Protein AF-A0A2V6LWB7-F1 (afdb_monomer)

pLDDT: mean 91.09, std 9.38, range [50.56, 98.06]

Secondary structure (DSSP, 8-state):
-EEEEE-S-TTTS-HHHHHHHHHHHHTT--SSEEEEE--SSHHHHHHHHHHTT--EEE-S-TT-TT-SEEE---EEEE-TTS-EEEEE-TTT--HHHHHHHHHHHHHHHHHHTT-

Foldseek 3Di:
DEAEAEDQCCPPCPPVNQVVVCVVVVVVPPVHHYYYDYDNDNVRVVVVCVVVVWDKDADPDCPPPVHGIDTWDWDFDADPVRDTPDIDGPVRPDPVVVVVSVVVRVVVVVVVVVD

Nearest PDB structures (foldseek):
  1wp0-assembly1_A  TM=7.973E-01  e=4.750E-03  Homo sapiens
 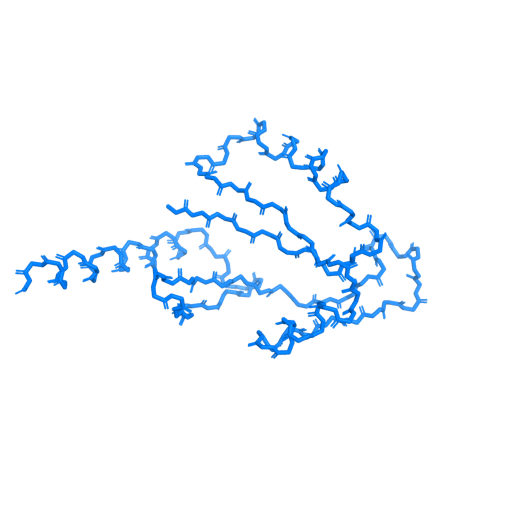 6xr0-assembly1_M  TM=5.361E-01  e=1.395E-01  Homo sapiens
  3u1h-assembly1_B  TM=5.200E-01  e=3.356E+00  Bacillus sp. (in: firmicutes)
  4ycs-assembly5_E  TM=4.684E-01  e=4.095E+00  Clostridioides difficile 630

Structure (mmCIF, N/CA/C/O backbone):
data_AF-A0A2V6LWB7-F1
#
_entry.id   AF-A0A2V6LWB7-F1
#
loop_
_atom_site.group_PDB
_atom_site.id
_atom_site.type_symbol
_atom_site.label_atom_id
_atom_site.label_alt_id
_atom_site.label_comp_id
_atom_site.label_asym_id
_atom_site.label_entity_id
_atom_site.label_seq_id
_atom_site.pdbx_PDB_ins_code
_atom_site.Cartn_x
_atom_site.Cartn_y
_atom_site.Cartn_z
_atom_site.occupancy
_atom_site.B_iso_or_equiv
_atom_site.auth_seq_id
_atom_site.auth_comp_id
_atom_site.auth_asym_id
_atom_site.auth_atom_id
_atom_site.pdbx_PDB_model_num
ATOM 1 N N . MET A 1 1 ? -1.059 7.479 15.025 1.00 86.19 1 MET A N 1
ATOM 2 C CA . MET A 1 1 ? -1.349 6.924 13.684 1.00 86.19 1 MET A CA 1
ATOM 3 C C . MET A 1 1 ? -0.095 7.043 12.835 1.00 86.19 1 MET A C 1
ATOM 5 O O . MET A 1 1 ? 0.643 8.001 13.034 1.00 86.19 1 MET A O 1
ATOM 9 N N . ARG A 1 2 ? 0.158 6.084 11.942 1.00 91.75 2 ARG A N 1
ATOM 10 C CA . ARG A 1 2 ? 1.268 6.129 10.980 1.00 91.75 2 ARG A CA 1
ATOM 11 C C . ARG A 1 2 ? 0.733 5.782 9.598 1.00 91.75 2 ARG A C 1
ATOM 13 O O . ARG A 1 2 ? -0.135 4.918 9.502 1.00 91.75 2 ARG A O 1
ATOM 20 N N . LEU A 1 3 ? 1.259 6.432 8.570 1.00 93.81 3 LEU A N 1
ATOM 21 C CA . LEU A 1 3 ? 1.003 6.096 7.174 1.00 93.81 3 LEU A CA 1
ATOM 22 C C . LEU A 1 3 ? 2.195 5.322 6.617 1.00 93.81 3 LEU A C 1
ATOM 24 O O . LEU A 1 3 ? 3.349 5.653 6.900 1.00 93.81 3 LEU A O 1
ATOM 28 N N . VAL A 1 4 ? 1.915 4.291 5.826 1.00 95.50 4 VAL A N 1
ATOM 29 C CA . VAL A 1 4 ? 2.939 3.497 5.149 1.00 95.50 4 VAL A CA 1
ATOM 30 C C . VAL A 1 4 ? 2.536 3.326 3.692 1.00 95.50 4 VAL A C 1
ATOM 32 O O . VAL A 1 4 ? 1.458 2.814 3.405 1.00 95.50 4 VAL A O 1
ATOM 35 N N . SER A 1 5 ? 3.409 3.750 2.784 1.00 95.44 5 SER A N 1
ATOM 36 C CA . SER A 1 5 ? 3.285 3.501 1.348 1.00 95.44 5 SER A CA 1
ATOM 37 C C . SER A 1 5 ? 4.352 2.497 0.932 1.00 95.44 5 SER A C 1
ATOM 39 O O . SER A 1 5 ? 5.540 2.759 1.110 1.00 95.44 5 SER A O 1
ATOM 41 N N . LEU A 1 6 ? 3.925 1.349 0.407 1.00 97.31 6 LEU A N 1
ATOM 42 C CA . LEU A 1 6 ? 4.801 0.300 -0.109 1.00 97.31 6 LEU A CA 1
ATOM 43 C C . LEU A 1 6 ? 4.896 0.422 -1.632 1.00 97.31 6 LEU A C 1
ATOM 45 O O . LEU A 1 6 ? 3.868 0.409 -2.305 1.00 97.31 6 LEU A O 1
ATOM 49 N N . SER A 1 7 ? 6.112 0.528 -2.165 1.00 96.88 7 SER A N 1
ATOM 50 C CA . SER A 1 7 ? 6.345 0.458 -3.608 1.00 96.88 7 SER A CA 1
ATOM 51 C C . SER A 1 7 ? 6.133 -0.962 -4.146 1.00 96.88 7 SER A C 1
ATOM 53 O O . SER A 1 7 ? 6.462 -1.952 -3.488 1.00 96.88 7 SER A O 1
ATOM 55 N N . PHE A 1 8 ? 5.632 -1.043 -5.381 1.00 97.12 8 PHE A N 1
ATOM 56 C CA . PHE A 1 8 ? 5.509 -2.281 -6.148 1.00 97.12 8 PHE A CA 1
ATOM 57 C C . PHE A 1 8 ? 6.613 -2.478 -7.202 1.00 97.12 8 PHE A C 1
ATOM 59 O O . PHE A 1 8 ? 6.566 -3.446 -7.970 1.00 97.12 8 PHE A O 1
ATOM 66 N N . ASP A 1 9 ? 7.605 -1.587 -7.244 1.00 95.94 9 ASP A N 1
ATOM 67 C CA . ASP A 1 9 ? 8.735 -1.638 -8.171 1.00 95.94 9 ASP A CA 1
ATOM 68 C C . ASP A 1 9 ? 10.078 -1.496 -7.431 1.00 95.94 9 ASP A C 1
ATOM 70 O O . ASP A 1 9 ? 10.699 -0.437 -7.458 1.00 95.94 9 ASP A O 1
ATOM 74 N N . PRO A 1 10 ? 10.564 -2.551 -6.753 1.00 96.25 10 PRO A N 1
ATOM 75 C CA . PRO A 1 10 ? 11.798 -2.473 -5.970 1.00 96.25 10 PRO A CA 1
ATOM 76 C C . PRO A 1 10 ? 13.064 -2.247 -6.810 1.00 96.25 10 PRO A C 1
ATOM 78 O O . PRO A 1 10 ? 14.096 -1.861 -6.263 1.00 96.25 10 PRO A O 1
ATOM 81 N N . GLU A 1 11 ? 13.004 -2.478 -8.125 1.00 94.12 11 GLU A N 1
ATOM 82 C CA . GLU A 1 11 ? 14.116 -2.225 -9.048 1.00 94.12 11 GLU A CA 1
ATOM 83 C C . GLU A 1 11 ? 14.257 -0.723 -9.337 1.00 94.12 11 GLU A C 1
ATOM 85 O O . GLU A 1 11 ? 15.375 -0.208 -9.422 1.00 94.12 11 GLU A O 1
ATOM 90 N N . TYR A 1 12 ? 13.132 -0.009 -9.449 1.00 93.62 12 TYR A N 1
ATOM 91 C CA . TYR A 1 12 ? 13.107 1.429 -9.710 1.00 93.62 12 TYR A CA 1
ATOM 92 C C . TYR A 1 12 ? 13.040 2.275 -8.430 1.00 93.62 12 TYR A C 1
ATOM 94 O O . TYR A 1 12 ? 13.745 3.281 -8.327 1.00 93.62 12 TYR A O 1
ATOM 102 N N . ASP A 1 13 ? 12.227 1.883 -7.451 1.00 96.12 13 ASP A N 1
ATOM 103 C CA . ASP A 1 13 ? 11.962 2.614 -6.209 1.00 96.12 13 ASP A CA 1
ATOM 104 C C . ASP A 1 13 ? 12.892 2.156 -5.085 1.00 96.12 13 ASP A C 1
ATOM 106 O O . ASP A 1 13 ? 12.492 1.508 -4.112 1.00 96.12 13 ASP A O 1
ATOM 110 N N . THR A 1 14 ? 14.168 2.506 -5.219 1.00 96.62 14 THR A N 1
ATOM 111 C CA . THR A 1 14 ? 15.178 2.241 -4.188 1.00 96.62 14 THR A CA 1
ATOM 112 C C . THR A 1 14 ? 14.935 3.081 -2.926 1.00 96.62 14 THR A C 1
ATOM 114 O O . THR A 1 14 ? 14.303 4.143 -2.999 1.00 96.62 14 THR A O 1
ATOM 117 N N . PRO A 1 15 ? 15.488 2.693 -1.757 1.00 96.56 15 PRO A N 1
ATOM 118 C CA . PRO A 1 15 ? 15.366 3.489 -0.535 1.00 96.56 15 PRO A CA 1
ATOM 119 C C . PRO A 1 15 ? 15.804 4.951 -0.704 1.00 96.56 15 PRO A C 1
ATOM 121 O O . PRO A 1 15 ? 15.161 5.848 -0.169 1.00 96.56 15 PRO A O 1
ATOM 124 N N . GLN A 1 16 ? 16.861 5.209 -1.480 1.00 95.88 16 GLN A N 1
ATOM 125 C CA . GLN A 1 16 ? 17.363 6.558 -1.754 1.00 95.88 16 GLN A CA 1
ATOM 126 C C . GLN A 1 16 ? 16.375 7.377 -2.592 1.00 95.88 16 GLN A C 1
ATOM 128 O O . GLN A 1 16 ? 16.147 8.550 -2.303 1.00 95.88 16 GLN A O 1
ATOM 133 N N . ARG A 1 17 ? 15.756 6.761 -3.606 1.00 95.62 17 ARG A N 1
ATOM 134 C CA . ARG A 1 17 ? 14.742 7.423 -4.438 1.00 95.62 17 ARG A CA 1
ATOM 135 C C . ARG A 1 17 ? 13.472 7.712 -3.655 1.00 95.62 17 ARG A C 1
ATOM 137 O O . ARG A 1 17 ? 12.948 8.816 -3.748 1.00 95.62 17 ARG A O 1
ATOM 144 N N . LEU A 1 18 ? 13.020 6.763 -2.836 1.00 96.19 18 LEU A N 1
ATOM 145 C CA . LEU A 1 18 ? 11.867 6.966 -1.962 1.00 96.19 18 LEU A CA 1
ATOM 146 C C . LEU A 1 18 ? 12.133 8.010 -0.874 1.00 96.19 18 LEU A C 1
ATOM 148 O O . LEU A 1 18 ? 11.221 8.757 -0.525 1.00 96.19 18 LEU A O 1
ATOM 152 N N . ALA A 1 19 ? 13.365 8.105 -0.362 1.00 93.50 19 ALA A N 1
ATOM 153 C CA . ALA A 1 19 ? 13.749 9.162 0.567 1.00 93.50 19 ALA A CA 1
ATOM 154 C C . ALA A 1 19 ? 13.571 10.543 -0.081 1.00 93.50 19 ALA A C 1
ATOM 156 O O . ALA A 1 19 ? 12.802 11.343 0.451 1.00 93.50 19 ALA A O 1
ATOM 157 N N . ALA A 1 20 ? 14.160 10.760 -1.262 1.00 93.00 20 ALA A N 1
ATOM 158 C CA . ALA A 1 20 ? 14.010 12.003 -2.023 1.00 93.00 20 ALA A CA 1
ATOM 159 C C . ALA A 1 20 ? 12.544 12.285 -2.406 1.00 93.00 20 ALA A C 1
ATOM 161 O O . ALA A 1 20 ? 12.054 13.397 -2.246 1.00 93.00 20 ALA A O 1
ATOM 162 N N . TYR A 1 21 ? 11.799 11.265 -2.845 1.00 91.44 21 TYR A N 1
ATOM 163 C CA . TYR A 1 21 ? 10.370 11.395 -3.142 1.00 91.44 21 TYR A CA 1
ATOM 164 C C . TYR A 1 21 ? 9.564 11.854 -1.916 1.00 91.44 21 TYR A C 1
ATOM 166 O O . TYR A 1 21 ? 8.680 12.704 -2.024 1.00 91.44 21 TYR A O 1
ATOM 174 N N . SER A 1 22 ? 9.885 11.313 -0.737 1.00 89.38 22 SER A N 1
ATOM 175 C CA . SER A 1 22 ? 9.163 11.609 0.500 1.00 89.38 22 SER A CA 1
ATOM 176 C C . SER A 1 22 ? 9.381 13.027 1.029 1.00 89.38 22 SER A C 1
ATOM 178 O O . SER A 1 22 ? 8.544 13.499 1.795 1.00 89.38 22 SER A O 1
ATOM 180 N N . GLU A 1 23 ? 10.466 13.710 0.649 1.00 86.38 23 GLU A N 1
ATOM 181 C CA . GLU A 1 23 ? 10.748 15.087 1.086 1.00 86.38 23 GLU A CA 1
ATOM 182 C C . GLU A 1 23 ? 9.638 16.040 0.629 1.00 86.38 23 GLU A C 1
ATOM 184 O O . GLU A 1 23 ? 9.022 16.702 1.464 1.00 86.38 23 GLU A O 1
ATOM 189 N N . ASN A 1 24 ? 9.254 15.962 -0.649 1.00 77.25 24 ASN A N 1
AT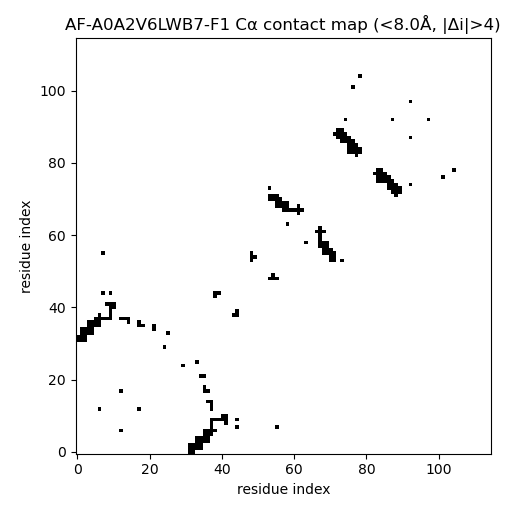OM 190 C CA . ASN A 1 24 ? 8.150 16.743 -1.222 1.00 77.25 24 ASN A CA 1
ATOM 191 C C . ASN A 1 24 ? 6.808 16.505 -0.510 1.00 77.25 24 ASN A C 1
ATOM 193 O O . ASN A 1 24 ? 5.947 17.380 -0.467 1.00 77.25 24 ASN A O 1
ATOM 197 N N . VAL A 1 25 ? 6.607 15.305 0.042 1.00 77.38 25 VAL A N 1
ATOM 198 C CA . VAL A 1 25 ? 5.386 14.949 0.780 1.00 77.38 25 VAL A CA 1
ATOM 199 C C . VAL A 1 25 ? 5.440 15.463 2.221 1.00 77.38 25 VAL A C 1
ATOM 201 O O . VAL A 1 25 ? 4.422 15.898 2.760 1.00 77.38 25 VAL A O 1
ATOM 204 N N . ARG A 1 26 ? 6.616 15.451 2.863 1.00 70.75 26 ARG A N 1
ATOM 205 C CA . ARG A 1 26 ? 6.796 15.993 4.222 1.00 70.75 26 ARG A CA 1
ATOM 206 C C . ARG A 1 26 ? 6.598 17.503 4.259 1.00 70.75 26 ARG A C 1
ATOM 208 O O . ARG A 1 26 ? 5.997 17.995 5.212 1.00 70.75 26 ARG A O 1
ATOM 215 N N . GLU A 1 27 ? 7.042 18.213 3.225 1.00 64.12 27 GLU A N 1
ATOM 216 C CA . GLU A 1 27 ? 6.846 19.662 3.084 1.00 64.12 27 GLU A CA 1
ATOM 217 C C . GLU A 1 27 ? 5.362 20.064 3.066 1.00 64.12 27 GLU A C 1
ATOM 219 O O . GLU A 1 27 ? 5.013 21.163 3.491 1.00 64.12 27 GLU A O 1
ATOM 224 N N . GLN A 1 28 ? 4.467 19.151 2.672 1.00 66.00 28 GLN A N 1
ATOM 225 C CA . GLN A 1 28 ? 3.016 19.372 2.663 1.00 66.00 28 GLN A CA 1
ATOM 226 C C . GLN A 1 28 ? 2.345 19.166 4.036 1.00 66.00 28 GLN A C 1
ATOM 228 O O . GLN A 1 28 ? 1.136 19.350 4.158 1.00 66.00 28 GLN A O 1
ATOM 233 N N . GLY A 1 29 ? 3.103 18.812 5.083 1.00 65.38 29 GLY A N 1
ATOM 234 C CA . GLY A 1 29 ? 2.615 18.801 6.465 1.00 65.38 29 GLY A CA 1
ATOM 235 C C . GLY A 1 29 ? 1.584 17.706 6.764 1.00 65.38 29 GLY A C 1
ATOM 236 O O . GLY A 1 29 ? 0.467 17.996 7.183 1.00 65.38 29 GLY A O 1
ATOM 237 N N . SER A 1 30 ? 1.964 16.432 6.628 1.00 67.25 30 SER A N 1
ATOM 238 C CA . SER A 1 30 ? 1.078 15.259 6.782 1.00 67.25 30 SER A CA 1
ATOM 239 C C . SER A 1 30 ? 0.424 15.065 8.164 1.00 67.25 30 SER A C 1
ATOM 241 O O . SER A 1 30 ? -0.361 14.131 8.337 1.00 67.25 30 SER A O 1
ATOM 243 N N . GLY A 1 31 ? 0.766 15.872 9.179 1.00 77.38 31 GLY A N 1
ATOM 244 C CA . GLY A 1 31 ? 0.215 15.797 10.545 1.00 77.38 31 GLY A CA 1
ATOM 245 C C . GLY A 1 31 ? 0.491 14.485 11.302 1.00 77.38 31 GLY A C 1
ATOM 246 O O . GLY A 1 31 ? 0.099 14.334 12.457 1.00 77.38 31 GLY A O 1
ATOM 247 N N . CYS A 1 32 ? 1.160 13.522 10.666 1.00 82.94 32 C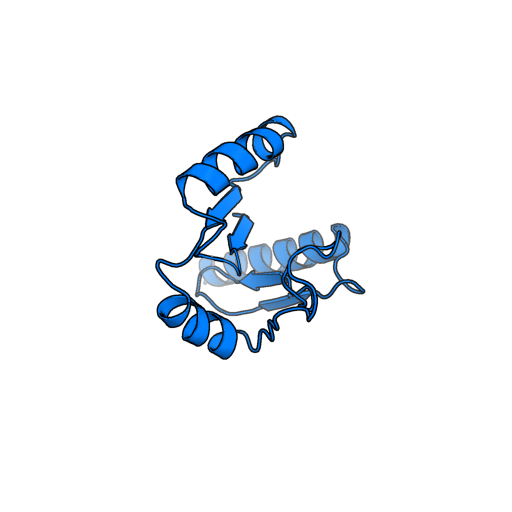YS A N 1
ATOM 248 C CA . CYS A 1 32 ? 1.523 12.221 11.206 1.00 82.94 32 CYS A CA 1
ATOM 249 C C . CYS A 1 32 ? 2.759 11.663 10.489 1.00 82.94 32 CYS A C 1
ATOM 251 O O . CYS A 1 32 ? 3.121 12.102 9.394 1.00 82.94 32 CYS A O 1
ATOM 253 N N . GLU A 1 33 ? 3.406 10.680 11.111 1.00 88.69 33 GLU A N 1
ATOM 254 C CA . GLU A 1 33 ? 4.547 9.987 10.520 1.00 88.69 33 GLU A CA 1
ATOM 255 C C . GLU A 1 33 ? 4.115 9.216 9.262 1.00 88.69 33 GLU A C 1
ATOM 257 O O . GLU A 1 33 ? 3.290 8.302 9.342 1.00 88.69 33 GLU A O 1
ATOM 262 N N . TRP A 1 34 ? 4.714 9.557 8.117 1.00 92.69 34 TRP A N 1
ATOM 263 C CA . TRP A 1 34 ? 4.545 8.845 6.851 1.00 92.69 34 TRP A CA 1
ATOM 264 C C . TRP A 1 34 ? 5.869 8.208 6.424 1.00 92.69 34 TRP A C 1
ATOM 266 O O . TRP A 1 34 ? 6.895 8.885 6.271 1.00 92.69 34 TRP A O 1
ATOM 276 N N . ARG A 1 35 ? 5.848 6.882 6.263 1.00 93.62 35 ARG A N 1
ATOM 277 C CA . ARG A 1 35 ? 6.967 6.069 5.782 1.00 93.62 35 ARG A CA 1
ATOM 278 C C . ARG A 1 35 ? 6.715 5.599 4.354 1.00 93.62 35 ARG A C 1
ATOM 280 O O . ARG A 1 35 ? 5.641 5.092 4.047 1.00 93.62 35 ARG A O 1
ATOM 287 N N . PHE A 1 36 ? 7.738 5.713 3.520 1.00 95.88 36 PHE A N 1
ATOM 288 C CA . PHE A 1 36 ? 7.772 5.146 2.178 1.00 95.88 36 PHE A CA 1
ATOM 289 C C . PHE A 1 36 ? 8.757 3.987 2.208 1.00 95.88 36 PHE A C 1
ATOM 291 O O . PHE A 1 36 ? 9.894 4.158 2.647 1.00 95.88 36 PHE A O 1
ATOM 298 N N . VAL A 1 37 ? 8.296 2.799 1.836 1.00 97.19 37 VAL A N 1
ATOM 299 C CA . VAL A 1 37 ? 9.057 1.557 1.960 1.00 97.19 37 VAL A CA 1
ATOM 300 C C . VAL A 1 37 ? 9.067 0.808 0.637 1.00 97.19 37 VAL A C 1
ATOM 302 O O . VAL A 1 37 ? 8.153 0.922 -0.175 1.00 97.19 37 VAL A O 1
ATOM 305 N N . THR A 1 38 ? 10.115 0.026 0.436 1.00 98.06 38 THR A N 1
ATOM 306 C CA . THR A 1 38 ? 10.287 -0.866 -0.709 1.00 98.06 38 THR A CA 1
ATOM 307 C C . THR A 1 38 ? 10.802 -2.209 -0.202 1.00 98.06 38 THR A C 1
ATOM 309 O O . THR A 1 38 ? 11.300 -2.302 0.925 1.00 98.06 38 THR A O 1
ATOM 312 N N . SER A 1 39 ? 10.665 -3.254 -1.009 1.00 97.62 39 SER A N 1
ATOM 313 C CA . SER A 1 39 ? 11.277 -4.557 -0.727 1.00 97.62 39 SER A CA 1
ATOM 314 C C . SER A 1 39 ? 12.701 -4.606 -1.289 1.00 97.62 39 SER A C 1
ATOM 316 O O . SER A 1 39 ? 13.099 -3.754 -2.082 1.00 97.62 39 SER A O 1
ATOM 318 N N . LYS A 1 40 ? 13.495 -5.607 -0.899 1.00 96.44 40 LYS A N 1
ATOM 319 C CA . LYS A 1 40 ? 14.850 -5.769 -1.453 1.00 96.44 40 LYS A CA 1
ATOM 320 C C . LYS A 1 40 ? 14.850 -6.287 -2.891 1.00 96.44 40 LYS A C 1
ATOM 322 O O . LYS A 1 40 ? 15.834 -6.108 -3.600 1.00 96.44 40 LYS A O 1
ATOM 327 N N . SER A 1 41 ? 13.795 -6.990 -3.298 1.00 96.69 41 SER A N 1
ATOM 328 C CA . SER A 1 41 ? 13.673 -7.596 -4.623 1.00 96.69 41 SER A CA 1
ATOM 329 C C . SER A 1 41 ? 12.219 -7.948 -4.925 1.00 96.69 41 SER A C 1
ATOM 331 O O . SER A 1 41 ? 11.408 -8.092 -4.009 1.00 96.69 41 SER A O 1
ATOM 333 N N . ARG A 1 42 ? 11.900 -8.186 -6.205 1.00 94.69 42 ARG A N 1
ATOM 334 C CA . ARG A 1 42 ? 10.589 -8.713 -6.618 1.00 94.69 42 ARG A CA 1
ATOM 335 C C . ARG A 1 42 ? 10.224 -9.986 -5.844 1.00 94.69 42 ARG A C 1
ATOM 337 O O . ARG A 1 42 ? 9.107 -10.090 -5.364 1.00 94.69 42 ARG A O 1
ATOM 344 N N . ALA A 1 43 ? 11.174 -10.901 -5.644 1.00 97.00 43 ALA A N 1
ATOM 345 C CA . ALA A 1 43 ? 10.938 -12.150 -4.918 1.00 97.00 43 ALA A CA 1
ATOM 346 C C . ALA A 1 43 ? 10.544 -11.938 -3.442 1.00 97.00 43 ALA A C 1
ATOM 348 O O . ALA A 1 43 ? 9.758 -12.714 -2.909 1.00 97.00 43 ALA A O 1
ATOM 349 N N . GLU A 1 44 ? 11.053 -10.888 -2.788 1.00 97.81 44 GLU A N 1
ATOM 350 C CA . GLU A 1 44 ? 10.638 -10.520 -1.424 1.00 97.81 44 GLU A CA 1
ATOM 351 C C . GLU A 1 44 ? 9.315 -9.735 -1.395 1.00 97.81 44 GLU A C 1
ATOM 353 O O . GLU A 1 44 ? 8.627 -9.735 -0.375 1.00 97.81 44 GLU A O 1
ATOM 358 N N . LEU A 1 45 ? 8.937 -9.085 -2.501 1.00 97.69 45 LEU A N 1
ATOM 359 C CA . LEU A 1 45 ? 7.659 -8.384 -2.639 1.00 97.69 45 LEU A CA 1
ATOM 360 C C . LEU A 1 45 ? 6.480 -9.345 -2.835 1.00 97.69 45 LEU A C 1
ATOM 362 O O . LEU A 1 45 ? 5.440 -9.156 -2.208 1.00 97.69 45 LEU A O 1
ATOM 366 N N . GLU A 1 46 ? 6.635 -10.364 -3.684 1.00 96.88 46 GLU A N 1
ATOM 367 C CA . GLU A 1 46 ? 5.567 -11.314 -4.036 1.00 96.88 46 GLU A CA 1
ATOM 368 C C . GLU A 1 46 ? 4.803 -11.905 -2.834 1.00 96.88 46 GLU A C 1
ATOM 370 O O . GLU A 1 46 ? 3.572 -11.838 -2.834 1.00 96.88 46 GLU A O 1
ATOM 375 N N . PRO A 1 47 ? 5.448 -12.429 -1.768 1.00 98.00 47 PRO A N 1
ATOM 376 C CA . PRO A 1 47 ? 4.704 -12.967 -0.627 1.00 98.00 47 PRO A CA 1
ATOM 377 C C . PRO A 1 47 ? 3.897 -11.896 0.120 1.00 98.00 47 PRO A C 1
ATOM 379 O O . PRO A 1 47 ? 2.852 -12.209 0.687 1.00 98.00 47 PRO A O 1
ATOM 382 N N . ILE A 1 48 ? 4.343 -10.634 0.108 1.00 97.44 48 ILE A N 1
ATOM 383 C CA . ILE A 1 48 ? 3.591 -9.518 0.694 1.00 97.44 48 ILE A CA 1
ATOM 384 C C . ILE A 1 48 ? 2.358 -9.235 -0.166 1.00 97.44 48 ILE A C 1
ATOM 386 O O . ILE A 1 48 ? 1.258 -9.136 0.368 1.00 97.44 48 ILE A O 1
ATOM 390 N N . LEU A 1 49 ? 2.511 -9.153 -1.490 1.00 97.31 49 LEU A N 1
ATOM 391 C CA . LEU A 1 49 ? 1.381 -8.952 -2.401 1.00 97.31 49 LEU A CA 1
ATOM 392 C C . LEU A 1 49 ? 0.337 -10.062 -2.248 1.00 97.31 49 LEU A C 1
ATOM 394 O O . LEU A 1 49 ? -0.844 -9.765 -2.074 1.00 97.31 49 LEU A O 1
ATOM 398 N N . ALA A 1 50 ? 0.774 -11.323 -2.208 1.00 97.25 50 ALA A N 1
ATOM 399 C CA . ALA A 1 50 ? -0.100 -12.474 -2.012 1.00 97.25 50 ALA A CA 1
ATOM 400 C C . ALA A 1 50 ? -0.849 -12.428 -0.667 1.00 97.25 50 ALA A C 1
ATOM 402 O O . ALA A 1 50 ? -2.053 -12.669 -0.627 1.00 97.25 50 ALA A O 1
ATOM 403 N N . ALA A 1 51 ? -0.173 -12.065 0.430 1.00 96.44 51 ALA A N 1
ATOM 404 C CA . ALA A 1 51 ? -0.797 -11.981 1.753 1.00 96.44 51 ALA A CA 1
ATOM 405 C C . ALA A 1 51 ? -1.885 -10.893 1.850 1.00 96.44 51 ALA A C 1
ATOM 407 O O . ALA A 1 51 ? -2.781 -10.994 2.687 1.00 96.44 51 ALA A O 1
ATOM 408 N N . TYR A 1 52 ? -1.812 -9.869 0.997 1.00 95.75 52 TYR A N 1
ATOM 409 C CA . TYR A 1 52 ? -2.776 -8.768 0.920 1.00 95.75 52 TYR A CA 1
ATOM 410 C C . TYR A 1 52 ? -3.724 -8.879 -0.289 1.00 95.75 52 TYR A C 1
ATOM 412 O O . TYR A 1 52 ? -4.453 -7.927 -0.579 1.00 95.75 52 TYR A O 1
ATOM 420 N N . ASP A 1 53 ? -3.719 -10.020 -0.992 1.00 94.75 53 ASP A N 1
ATOM 421 C CA . ASP A 1 53 ? -4.491 -10.267 -2.221 1.00 94.75 53 ASP A CA 1
ATOM 422 C C . ASP A 1 53 ? -4.262 -9.196 -3.312 1.00 94.75 53 ASP A C 1
ATOM 424 O O . ASP A 1 53 ? -5.132 -8.889 -4.124 1.00 94.75 53 ASP A O 1
ATOM 428 N N . GLN A 1 54 ? -3.091 -8.554 -3.321 1.00 96.19 54 GLN A N 1
ATOM 429 C CA . GLN A 1 54 ? -2.785 -7.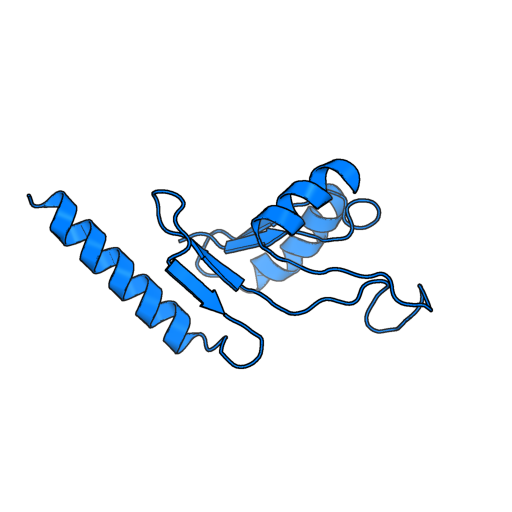390 -4.147 1.00 96.19 54 GLN A CA 1
ATOM 430 C C . GLN A 1 54 ? -2.221 -7.784 -5.515 1.00 96.19 54 GLN A C 1
ATOM 432 O O . GLN A 1 54 ? -1.026 -8.019 -5.660 1.00 96.19 54 GLN A O 1
ATOM 437 N N . ALA A 1 55 ? -3.073 -7.770 -6.541 1.00 94.56 55 ALA A N 1
ATOM 438 C CA . ALA A 1 55 ? -2.643 -7.959 -7.922 1.00 94.56 55 ALA A CA 1
ATOM 439 C C . ALA A 1 55 ? -1.849 -6.745 -8.440 1.00 94.56 55 ALA A C 1
ATOM 441 O O . ALA A 1 55 ? -2.298 -5.596 -8.334 1.00 94.56 55 ALA A O 1
ATOM 442 N N . VAL A 1 56 ? -0.678 -7.018 -9.017 1.00 95.44 56 VAL A N 1
ATOM 443 C CA . VAL A 1 56 ? 0.182 -6.042 -9.691 1.00 95.44 56 VAL A CA 1
ATOM 444 C C . VAL A 1 56 ? 0.722 -6.683 -10.962 1.00 95.44 56 VAL A C 1
ATOM 446 O O . VAL A 1 56 ? 1.457 -7.663 -10.896 1.00 95.44 56 VAL A O 1
ATOM 449 N N . ASP A 1 57 ? 0.411 -6.085 -12.105 1.00 92.94 57 ASP A N 1
ATOM 450 C CA . ASP A 1 57 ? 0.852 -6.557 -13.414 1.00 92.94 57 ASP A CA 1
ATOM 451 C C . ASP A 1 57 ? 1.738 -5.527 -14.110 1.00 92.94 57 ASP A C 1
ATOM 453 O O . ASP A 1 57 ? 1.668 -4.322 -13.853 1.00 92.94 57 ASP A O 1
ATOM 457 N N . LYS A 1 58 ? 2.573 -5.999 -15.036 1.00 92.88 58 LYS A N 1
ATOM 458 C CA . LYS A 1 58 ? 3.336 -5.123 -15.928 1.00 92.88 58 LYS A CA 1
ATOM 459 C C . LYS A 1 58 ? 2.464 -4.692 -17.101 1.00 92.88 58 LYS A C 1
ATOM 461 O O . LYS A 1 58 ? 1.771 -5.507 -17.709 1.00 92.88 58 LYS A O 1
ATOM 466 N N . ARG A 1 59 ? 2.545 -3.416 -17.467 1.00 91.94 59 ARG A N 1
ATOM 467 C CA . ARG A 1 59 ? 1.954 -2.917 -18.711 1.00 91.94 59 ARG A CA 1
ATOM 468 C C . ARG A 1 59 ? 2.773 -3.384 -19.911 1.00 91.94 59 ARG A C 1
ATOM 470 O O . ARG A 1 59 ? 3.979 -3.592 -19.813 1.00 91.94 59 ARG A O 1
ATOM 477 N N . GLN A 1 60 ? 2.118 -3.494 -21.067 1.00 91.69 60 GLN A N 1
ATOM 478 C CA . GLN A 1 60 ? 2.782 -3.872 -22.322 1.00 91.69 60 GLN A CA 1
ATOM 479 C C . GLN A 1 60 ? 3.840 -2.852 -22.759 1.00 91.69 60 GLN A C 1
ATOM 481 O O . GLN A 1 60 ? 4.867 -3.237 -23.307 1.00 91.69 60 GLN A O 1
ATOM 486 N N . ASN A 1 61 ? 3.586 -1.562 -22.520 1.00 91.56 61 ASN A N 1
ATOM 487 C CA . ASN A 1 61 ? 4.529 -0.485 -22.785 1.00 91.56 61 ASN A CA 1
ATOM 488 C C . ASN A 1 61 ? 5.183 -0.030 -21.467 1.00 91.56 61 ASN A C 1
ATOM 490 O O . ASN A 1 61 ? 4.516 0.634 -20.673 1.00 91.56 61 ASN A O 1
ATOM 494 N N . PRO A 1 62 ? 6.476 -0.315 -21.229 1.00 85.75 62 PRO A N 1
ATOM 495 C CA . PRO A 1 62 ? 7.186 0.175 -20.046 1.00 85.75 62 PRO A CA 1
ATOM 496 C C . PRO A 1 62 ? 7.294 1.706 -19.973 1.00 85.75 62 PRO A C 1
ATOM 498 O O . PRO A 1 62 ? 7.515 2.247 -18.896 1.00 85.75 62 PRO A O 1
ATOM 501 N N . ALA A 1 63 ? 7.133 2.401 -21.105 1.00 89.50 63 ALA A N 1
ATOM 502 C CA . ALA A 1 63 ? 7.119 3.859 -21.202 1.00 89.50 63 ALA A CA 1
ATOM 503 C C . ALA A 1 63 ? 5.692 4.448 -21.198 1.00 89.50 63 ALA A C 1
ATOM 505 O O . ALA A 1 63 ? 5.485 5.569 -21.665 1.00 89.50 63 ALA A O 1
ATOM 506 N N . ASP A 1 64 ? 4.689 3.698 -20.726 1.00 91.75 64 ASP A N 1
ATOM 507 C CA . ASP A 1 64 ? 3.334 4.222 -20.532 1.00 91.75 64 ASP A CA 1
ATOM 508 C C . ASP A 1 64 ? 3.376 5.448 -19.589 1.00 91.75 64 ASP A C 1
ATOM 510 O O . ASP A 1 64 ? 4.021 5.381 -18.538 1.00 91.75 64 ASP A O 1
ATOM 514 N N . PRO A 1 65 ? 2.701 6.568 -19.919 1.00 88.38 65 PRO A N 1
ATOM 515 C CA . PRO A 1 65 ? 2.671 7.763 -19.071 1.00 88.38 65 PRO A CA 1
ATOM 516 C C . PRO A 1 65 ? 2.151 7.530 -17.645 1.00 88.38 65 PRO A C 1
ATOM 518 O O . PRO A 1 65 ? 2.449 8.314 -16.749 1.00 88.38 65 PRO A O 1
ATOM 521 N N . GLN A 1 66 ? 1.367 6.473 -17.426 1.00 85.38 66 GLN A N 1
ATOM 522 C CA . GLN A 1 66 ? 0.867 6.074 -16.107 1.00 85.38 66 GLN A CA 1
ATOM 523 C C . GLN A 1 66 ? 1.848 5.168 -15.342 1.00 85.38 66 GLN A C 1
ATOM 525 O O . GLN A 1 66 ? 1.523 4.692 -14.255 1.00 85.38 66 GLN A O 1
ATOM 530 N N . GLY A 1 67 ? 3.032 4.924 -15.902 1.00 88.75 67 GLY A N 1
ATOM 531 C CA . GLY A 1 67 ? 4.069 4.070 -15.341 1.00 88.75 67 GLY A CA 1
ATOM 532 C C . GLY A 1 67 ? 4.015 2.623 -15.846 1.00 88.75 67 GLY A C 1
ATOM 533 O O . GLY A 1 67 ? 3.050 2.205 -16.486 1.00 88.75 67 GLY A O 1
ATOM 534 N N . PRO A 1 68 ? 5.052 1.822 -15.547 1.00 92.75 68 PRO A N 1
ATOM 535 C CA . PRO A 1 68 ? 5.227 0.479 -16.103 1.00 92.75 68 PRO A CA 1
ATOM 536 C C . PRO A 1 68 ? 4.305 -0.580 -15.483 1.00 92.75 68 PRO A C 1
ATOM 538 O O . PRO A 1 68 ? 4.265 -1.713 -15.967 1.00 92.75 68 PRO A O 1
ATOM 541 N N . LEU A 1 69 ? 3.578 -0.242 -14.414 1.00 94.19 69 LEU A N 1
ATOM 542 C CA . LEU A 1 69 ? 2.735 -1.167 -13.661 1.00 94.19 69 LEU A CA 1
ATOM 543 C C . LEU A 1 69 ? 1.249 -0.804 -13.775 1.00 94.19 69 LEU A C 1
ATOM 545 O O . LEU A 1 69 ? 0.857 0.352 -13.949 1.00 94.19 69 LEU A O 1
ATOM 549 N N . TYR A 1 70 ? 0.410 -1.823 -13.670 1.00 93.00 70 TYR A N 1
ATOM 550 C CA . TYR A 1 70 ? -1.030 -1.720 -13.513 1.00 93.00 70 TYR A CA 1
ATOM 551 C C . TYR A 1 70 ? -1.426 -2.444 -12.226 1.00 93.00 70 TYR A C 1
ATOM 553 O O . TYR A 1 70 ? -1.038 -3.588 -12.004 1.00 93.00 70 TYR A O 1
ATOM 561 N N . HIS A 1 71 ? -2.184 -1.768 -11.366 1.00 93.81 71 HIS A N 1
ATOM 562 C CA . HIS A 1 71 ? -2.716 -2.346 -10.138 1.00 93.81 71 HIS A CA 1
ATOM 563 C C . HIS A 1 71 ? -3.974 -1.594 -9.699 1.00 93.81 71 HIS A C 1
ATOM 565 O O . HIS A 1 71 ? -4.193 -0.436 -10.064 1.00 93.81 71 HIS A O 1
ATOM 571 N N . ILE A 1 72 ? -4.785 -2.237 -8.861 1.00 92.31 72 ILE A N 1
ATOM 572 C CA . ILE A 1 72 ? -5.892 -1.570 -8.172 1.00 92.31 72 ILE A CA 1
ATOM 573 C C . ILE A 1 72 ? -5.394 -0.878 -6.901 1.00 92.31 72 ILE A C 1
ATOM 575 O O . ILE A 1 72 ? -4.436 -1.329 -6.266 1.00 92.31 72 ILE A O 1
ATOM 579 N N . LEU A 1 73 ? -6.027 0.234 -6.524 1.00 93.38 73 LEU A N 1
ATOM 580 C CA . LEU A 1 73 ? -5.745 0.895 -5.252 1.00 93.38 73 LEU A CA 1
ATOM 581 C C . LEU A 1 73 ? -6.375 0.096 -4.110 1.00 93.38 73 LEU A C 1
ATOM 583 O O . LEU A 1 73 ? -7.591 -0.107 -4.099 1.00 93.38 73 LEU A O 1
ATOM 587 N N . ARG A 1 74 ? -5.557 -0.270 -3.123 1.00 95.62 74 ARG A N 1
ATOM 588 C CA . ARG A 1 74 ? -6.016 -0.739 -1.816 1.00 95.62 74 ARG A CA 1
ATOM 589 C C . ARG A 1 74 ? -5.286 -0.000 -0.703 1.00 95.62 74 ARG A C 1
ATOM 591 O O . ARG A 1 74 ? -4.061 0.081 -0.709 1.00 95.62 74 ARG A O 1
ATOM 598 N N . VAL A 1 75 ? -6.041 0.522 0.257 1.00 96.88 75 VAL A N 1
ATOM 599 C CA . VAL A 1 75 ? -5.515 1.133 1.483 1.00 96.88 75 VAL A CA 1
ATOM 600 C C . VAL A 1 75 ? -6.044 0.339 2.666 1.00 96.88 75 VAL A C 1
ATOM 602 O O . VAL A 1 75 ? -7.249 0.163 2.804 1.00 96.88 75 VAL A O 1
ATOM 605 N N . PHE A 1 76 ? -5.152 -0.140 3.524 1.00 97.56 76 PHE A N 1
ATOM 606 C CA . PHE A 1 76 ? -5.507 -0.996 4.653 1.00 97.56 76 PHE A CA 1
ATOM 607 C C . PHE A 1 76 ? -5.488 -0.189 5.950 1.00 97.56 76 PHE A C 1
ATOM 609 O O . PHE A 1 76 ? -4.504 0.492 6.246 1.00 97.56 76 PHE A O 1
ATOM 616 N N . LEU A 1 77 ? -6.555 -0.287 6.744 1.00 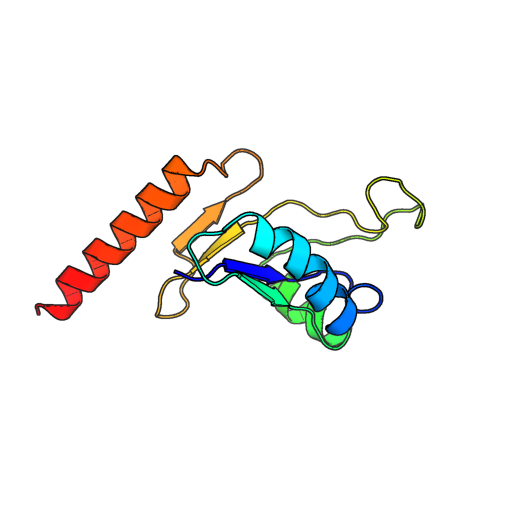97.56 77 LEU A N 1
ATOM 617 C CA . LEU A 1 77 ? -6.541 0.141 8.141 1.00 97.56 77 LEU A CA 1
ATOM 618 C C . LEU A 1 77 ? -6.152 -1.057 9.001 1.00 97.56 77 LEU A C 1
ATOM 620 O O . LEU A 1 77 ? -6.875 -2.051 9.028 1.00 97.56 77 L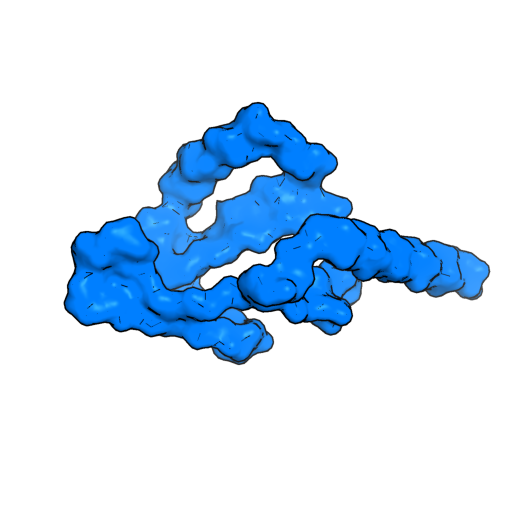EU A O 1
ATOM 624 N N . ILE A 1 78 ? -5.020 -0.957 9.692 1.00 97.12 78 ILE A N 1
ATOM 625 C CA . ILE A 1 78 ? -4.466 -2.026 10.526 1.00 97.12 78 ILE A CA 1
ATOM 626 C C . ILE A 1 78 ? -4.395 -1.527 11.973 1.00 97.12 78 ILE A C 1
ATOM 628 O O . ILE A 1 78 ? -3.901 -0.421 12.213 1.00 97.12 78 ILE A O 1
ATOM 632 N N . ASP A 1 79 ? -4.911 -2.312 12.922 1.00 96.19 79 ASP A N 1
ATOM 633 C CA . ASP A 1 79 ? -4.853 -1.985 14.354 1.00 96.19 79 ASP A CA 1
ATOM 634 C C . ASP A 1 79 ? -3.489 -2.319 14.993 1.00 96.19 79 ASP A C 1
ATOM 636 O O . ASP A 1 79 ? -2.551 -2.775 14.331 1.00 96.19 79 ASP A O 1
ATOM 640 N N . ARG A 1 80 ? -3.341 -2.049 16.298 1.00 93.12 80 ARG A N 1
ATOM 641 C CA . ARG A 1 80 ? -2.080 -2.277 17.028 1.00 93.12 80 ARG A CA 1
ATOM 642 C C . ARG A 1 80 ? -1.719 -3.749 17.178 1.00 93.12 80 ARG A C 1
ATOM 644 O O . ARG A 1 80 ? -0.537 -4.054 17.323 1.00 93.12 80 ARG A O 1
ATOM 651 N N . GLU A 1 81 ? -2.698 -4.642 17.104 1.00 94.56 81 GLU A N 1
ATOM 652 C CA . GLU A 1 81 ? -2.483 -6.087 17.130 1.00 94.56 81 GLU A CA 1
ATOM 653 C C . GLU A 1 81 ? -2.190 -6.653 15.732 1.00 94.56 81 GLU A C 1
ATOM 655 O O . GLU A 1 81 ? -2.036 -7.863 15.576 1.00 94.56 81 GLU A O 1
ATOM 660 N N . GLY A 1 82 ? -2.089 -5.791 14.713 1.00 94.00 82 GLY A N 1
ATOM 661 C CA . GLY A 1 82 ? -1.765 -6.180 13.346 1.00 94.00 82 GLY A CA 1
ATOM 662 C C . GLY A 1 82 ? -2.954 -6.737 12.566 1.00 94.00 82 GLY A C 1
ATOM 663 O O . GLY A 1 82 ? -2.755 -7.355 11.521 1.00 94.00 82 GLY A O 1
ATOM 664 N N . ARG A 1 83 ? -4.190 -6.538 13.039 1.00 96.06 83 ARG A N 1
ATOM 665 C CA . ARG A 1 83 ? -5.391 -7.015 12.344 1.00 96.06 83 ARG A CA 1
ATOM 666 C C . ARG A 1 83 ? -5.848 -5.994 11.316 1.00 96.06 83 ARG A C 1
ATOM 668 O O . ARG A 1 83 ? -5.920 -4.799 11.600 1.00 96.06 83 ARG A O 1
ATOM 675 N N . ILE A 1 84 ? -6.222 -6.474 10.133 1.00 97.25 84 ILE A N 1
ATOM 676 C CA . ILE A 1 84 ? -6.885 -5.649 9.120 1.00 97.25 84 ILE A CA 1
ATOM 677 C C . ILE A 1 84 ? -8.306 -5.356 9.607 1.00 97.25 84 ILE A C 1
ATOM 679 O O . ILE A 1 84 ? -9.104 -6.268 9.815 1.00 97.25 84 ILE A O 1
ATOM 683 N N . ARG A 1 85 ? -8.613 -4.075 9.799 1.00 97.25 85 ARG A N 1
ATOM 684 C CA . ARG A 1 85 ? -9.910 -3.583 10.281 1.00 97.25 85 ARG A CA 1
ATOM 685 C C . ARG A 1 85 ? -10.787 -3.042 9.164 1.00 97.25 85 ARG A C 1
ATOM 687 O O . ARG A 1 85 ? -12.004 -3.112 9.282 1.00 97.25 85 ARG A O 1
ATOM 694 N N . ASN A 1 86 ? -10.180 -2.525 8.097 1.00 97.44 86 ASN A N 1
ATOM 695 C CA . ASN A 1 86 ? -10.885 -2.129 6.883 1.00 97.44 86 ASN A CA 1
ATOM 696 C C . ASN A 1 86 ? -9.938 -2.116 5.668 1.00 97.44 86 ASN A C 1
ATOM 698 O O . ASN A 1 86 ? -8.717 -2.016 5.828 1.00 97.44 86 ASN A O 1
ATOM 702 N N . ILE A 1 87 ? -10.509 -2.189 4.464 1.00 97.19 87 ILE A N 1
ATOM 703 C CA . ILE A 1 87 ? -9.814 -2.079 3.178 1.00 97.19 87 ILE A CA 1
ATOM 704 C C . ILE A 1 87 ? -10.567 -1.061 2.316 1.00 97.19 87 ILE A C 1
ATOM 706 O O . ILE A 1 87 ? -11.709 -1.289 1.919 1.00 97.19 87 ILE A O 1
ATOM 710 N N . TYR A 1 88 ? -9.921 0.057 1.997 1.00 97.19 88 TYR A N 1
ATOM 711 C CA . TYR A 1 88 ? -10.473 1.089 1.124 1.00 97.19 88 TYR A CA 1
ATOM 712 C C . TYR A 1 88 ? -9.990 0.894 -0.312 1.00 97.19 88 TYR A C 1
ATOM 714 O O . TYR A 1 88 ? -8.826 0.576 -0.554 1.00 97.19 88 TYR A O 1
ATOM 722 N N . SER A 1 89 ? -10.886 1.138 -1.260 1.00 94.75 89 SER A N 1
ATOM 723 C CA . SER A 1 89 ? -10.620 1.173 -2.699 1.00 94.75 89 SER A CA 1
ATOM 724 C C . SER A 1 89 ? -10.702 2.612 -3.210 1.00 94.75 89 SER A C 1
ATOM 726 O O . SER A 1 89 ? -11.074 3.517 -2.463 1.00 94.75 89 SER A O 1
ATOM 728 N N . SER A 1 90 ? -10.432 2.842 -4.495 1.00 92.00 90 SER A N 1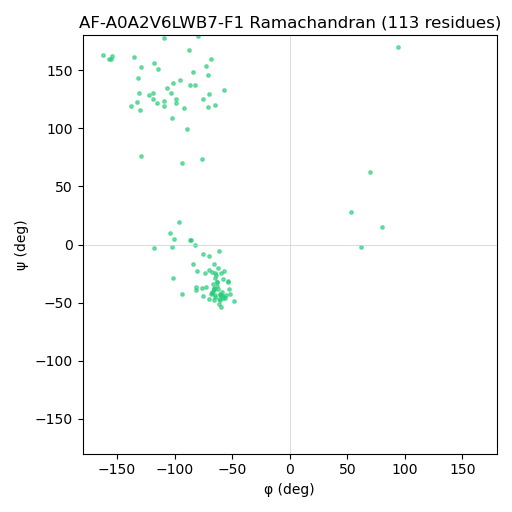
ATOM 729 C CA . SER A 1 90 ? -10.616 4.166 -5.113 1.00 92.00 90 SER A CA 1
ATOM 730 C C . SER A 1 90 ? -12.022 4.751 -4.917 1.00 92.00 90 SER A C 1
ATOM 732 O O . SER A 1 90 ? -12.154 5.963 -4.797 1.00 92.00 90 SER A O 1
ATOM 734 N N . GLY A 1 91 ? -13.062 3.913 -4.840 1.00 92.94 91 GLY A N 1
ATOM 735 C CA . GLY A 1 91 ? -14.444 4.359 -4.631 1.00 92.94 91 GLY A CA 1
ATOM 736 C C . GLY A 1 91 ? -14.833 4.595 -3.168 1.00 92.94 91 GLY A C 1
ATOM 737 O O . GLY A 1 91 ? -15.844 5.241 -2.912 1.00 92.94 91 GLY A O 1
ATOM 738 N N . THR A 1 92 ? -14.061 4.076 -2.208 1.00 93.50 92 THR A N 1
ATOM 739 C CA . THR A 1 92 ? -14.388 4.145 -0.769 1.00 93.50 92 THR A CA 1
ATOM 740 C C . THR A 1 92 ? -13.363 4.909 0.061 1.00 93.50 92 THR A C 1
ATOM 742 O O . THR A 1 92 ? -13.567 5.101 1.259 1.00 93.50 92 THR A O 1
ATOM 745 N N . LEU A 1 93 ? -12.273 5.376 -0.552 1.00 95.81 93 LEU A N 1
ATOM 746 C CA . LEU A 1 93 ? -11.248 6.177 0.109 1.00 95.81 93 LEU A CA 1
ATOM 747 C C . LEU A 1 93 ? -11.719 7.629 0.306 1.00 95.81 93 LEU A C 1
ATOM 749 O O . LEU A 1 93 ? -11.268 8.552 -0.369 1.00 95.81 93 LEU A O 1
ATOM 753 N N . ASP A 1 94 ? -12.631 7.827 1.258 1.00 95.44 94 ASP A N 1
ATOM 754 C CA . ASP A 1 94 ? -13.033 9.143 1.761 1.00 95.44 94 ASP A CA 1
ATOM 755 C C . ASP A 1 94 ? -12.288 9.436 3.078 1.00 95.44 94 ASP A C 1
ATOM 757 O O . ASP A 1 94 ? -12.442 8.681 4.044 1.00 95.44 94 ASP A O 1
ATOM 761 N N . PRO A 1 95 ? -11.511 10.533 3.179 1.00 92.50 95 PRO A N 1
ATOM 762 C CA . PRO A 1 95 ? -10.800 10.889 4.408 1.00 92.50 95 PRO A CA 1
ATOM 763 C C . PRO A 1 95 ? -11.693 10.962 5.655 1.00 92.50 95 PRO A C 1
ATOM 765 O O . PRO A 1 95 ? -11.246 10.637 6.754 1.00 92.50 95 PRO A O 1
ATOM 768 N N . ARG A 1 96 ? -12.966 11.353 5.511 1.00 95.19 96 ARG A N 1
ATOM 769 C CA . ARG A 1 96 ? -13.928 11.415 6.622 1.00 95.19 96 ARG A CA 1
ATOM 770 C C . ARG A 1 96 ? -14.269 10.022 7.137 1.00 95.19 96 ARG A C 1
ATOM 772 O O . ARG A 1 96 ? -14.347 9.843 8.351 1.00 95.19 96 ARG A O 1
ATOM 779 N N . LEU A 1 97 ? -14.434 9.054 6.232 1.00 95.50 97 LEU A N 1
ATOM 780 C CA . LEU A 1 97 ? -14.683 7.655 6.581 1.00 95.50 97 LEU A CA 1
ATOM 781 C C . LEU A 1 97 ? -13.464 7.056 7.284 1.00 95.50 97 LEU A C 1
ATOM 783 O O . LEU A 1 97 ? -13.596 6.522 8.379 1.00 95.50 97 LEU A O 1
ATOM 787 N N . VAL A 1 98 ? -12.267 7.257 6.724 1.00 95.25 98 VAL A N 1
ATOM 788 C CA . VAL A 1 98 ? -11.012 6.783 7.330 1.00 95.25 98 VAL A CA 1
ATOM 789 C C . VAL A 1 98 ? -10.851 7.322 8.756 1.00 95.25 98 VAL A C 1
ATOM 791 O O . VAL A 1 98 ? -10.534 6.575 9.680 1.00 95.25 98 VAL A O 1
ATOM 794 N N . VAL A 1 99 ? -11.103 8.619 8.967 1.00 94.56 99 VAL A N 1
ATOM 795 C CA . VAL A 1 99 ? -11.028 9.236 10.301 1.00 94.56 99 VAL A CA 1
ATOM 796 C C . VAL A 1 99 ? -12.095 8.680 11.250 1.00 94.56 99 VAL A C 1
ATOM 798 O O . VAL A 1 99 ? -11.811 8.508 12.437 1.00 94.56 99 VAL A O 1
ATOM 801 N N . ALA A 1 100 ? -13.310 8.409 10.770 1.00 96.25 100 ALA A N 1
ATOM 802 C CA . ALA A 1 100 ? -14.370 7.815 11.584 1.00 96.25 100 ALA A CA 1
ATOM 803 C C . ALA A 1 100 ? -14.011 6.389 12.038 1.00 96.25 100 ALA A C 1
ATOM 805 O O . ALA A 1 100 ? -14.148 6.071 13.223 1.00 96.25 100 ALA A O 1
ATOM 806 N N . ASP A 1 101 ? -13.464 5.573 11.139 1.00 96.62 101 ASP A N 1
ATOM 807 C CA . ASP A 1 101 ? -13.024 4.212 11.448 1.00 96.62 101 ASP A CA 1
ATOM 808 C C . ASP A 1 101 ? -11.866 4.228 12.454 1.00 96.62 101 ASP A C 1
ATOM 810 O O . ASP A 1 101 ? -11.914 3.539 13.473 1.00 96.62 101 ASP A O 1
ATOM 814 N N . VAL A 1 102 ? -10.871 5.104 12.261 1.00 95.12 102 VAL A N 1
ATOM 815 C CA . VAL A 1 102 ? -9.768 5.294 13.222 1.00 95.12 102 VAL A CA 1
ATOM 816 C C . VAL A 1 102 ? -10.286 5.699 14.606 1.00 95.12 102 VAL A C 1
ATOM 818 O O . VAL A 1 102 ? -9.832 5.157 15.613 1.00 95.12 102 VAL A O 1
ATOM 821 N N . LYS A 1 103 ? -11.248 6.629 14.690 1.00 95.19 103 LYS A N 1
ATOM 822 C CA . LYS A 1 103 ? -11.853 7.026 15.975 1.00 95.19 103 LYS A CA 1
ATOM 823 C C . LYS A 1 103 ? -12.566 5.859 16.655 1.00 95.19 103 LYS A C 1
ATOM 825 O O . LYS A 1 103 ? -12.473 5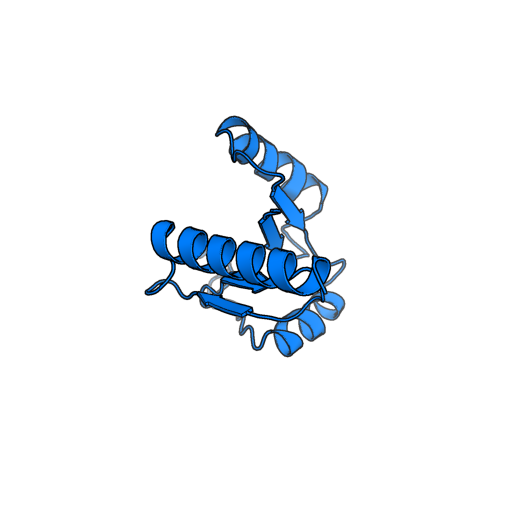.734 17.874 1.00 95.19 103 LYS A O 1
ATOM 830 N N . THR A 1 104 ? -13.239 5.009 15.884 1.00 95.88 104 THR A N 1
ATOM 831 C CA . THR A 1 104 ? -13.907 3.808 16.402 1.00 95.88 104 THR A CA 1
ATOM 832 C C . THR A 1 104 ? -12.896 2.853 17.035 1.00 95.88 104 THR A C 1
ATOM 834 O O . THR A 1 104 ? -13.078 2.462 18.186 1.00 95.88 104 THR A O 1
ATOM 837 N N . LEU A 1 105 ? -11.772 2.586 16.360 1.00 94.56 105 LEU A N 1
ATOM 838 C CA . LEU A 1 105 ? -10.697 1.744 16.905 1.00 94.56 105 LEU A CA 1
ATOM 839 C C . LEU A 1 105 ? -10.115 2.292 18.214 1.00 94.56 105 LEU A C 1
ATOM 841 O O . LEU A 1 105 ? -9.932 1.554 19.179 1.00 94.56 105 LEU A O 1
ATOM 845 N N . LEU A 1 106 ? -9.876 3.603 18.289 1.00 92.94 106 LEU A N 1
ATOM 846 C CA . LEU A 1 106 ? -9.348 4.232 19.506 1.00 92.94 106 LEU A CA 1
ATOM 847 C C . LEU A 1 106 ? -10.314 4.114 20.700 1.00 92.94 106 LEU A C 1
ATOM 849 O O . LEU A 1 106 ? -9.879 4.010 21.852 1.00 92.94 106 LEU A O 1
ATOM 853 N N . LEU A 1 107 ? -11.626 4.120 20.445 1.00 93.88 107 LEU A N 1
ATOM 854 C CA . LEU A 1 107 ? -12.642 3.915 21.481 1.00 93.88 107 LEU A CA 1
ATOM 855 C C . LEU A 1 107 ? -12.699 2.458 21.958 1.00 93.88 107 LEU A C 1
ATOM 857 O O . LEU A 1 107 ? -12.911 2.234 23.150 1.00 93.88 107 LEU A O 1
ATOM 861 N N . GLU A 1 108 ? -12.499 1.485 21.067 1.00 90.25 108 GLU A N 1
ATOM 862 C CA . GLU A 1 108 ? -12.401 0.063 21.423 1.00 90.25 108 GLU A CA 1
ATOM 863 C C . GLU A 1 108 ? -11.209 -0.195 22.356 1.00 90.25 108 GLU A C 1
ATOM 865 O O . GLU A 1 108 ? -11.394 -0.735 23.448 1.00 90.25 108 GLU A O 1
ATOM 870 N N . GLU A 1 109 ? -10.012 0.278 21.987 1.00 81.44 109 GLU A N 1
ATOM 871 C CA . GLU A 1 109 ? -8.790 0.155 22.803 1.00 81.44 109 GLU A CA 1
ATOM 872 C C . GLU A 1 109 ? -8.985 0.743 24.211 1.00 81.44 109 GLU A C 1
ATOM 874 O O . GLU A 1 109 ? -8.617 0.142 25.223 1.00 81.44 109 GLU A O 1
ATOM 879 N N . SER A 1 110 ? -9.624 1.914 24.286 1.00 77.25 110 SER A N 1
ATOM 880 C CA . SER A 1 110 ? -9.882 2.614 25.549 1.00 77.25 110 SER A CA 1
ATOM 881 C C . SER A 1 110 ? -10.818 1.844 26.487 1.00 77.25 110 SER A C 1
ATOM 883 O O . SER A 1 110 ? -10.776 2.050 27.701 1.00 77.25 110 SER A O 1
ATOM 885 N N . ARG A 1 111 ? -11.693 0.989 25.943 1.00 75.44 111 ARG A N 1
ATOM 886 C CA . ARG A 1 111 ? -12.604 0.142 26.728 1.00 75.44 111 ARG A CA 1
ATOM 887 C C . ARG A 1 111 ? -11.904 -1.114 27.231 1.00 75.44 111 ARG A C 1
ATOM 889 O O . ARG A 1 111 ? -12.117 -1.477 28.381 1.00 75.44 111 ARG A O 1
ATOM 896 N N . VAL A 1 112 ? -11.049 -1.720 26.408 1.00 69.50 112 VAL A N 1
ATOM 897 C CA . VAL A 1 112 ? -10.245 -2.891 26.793 1.00 69.50 112 VAL A CA 1
ATOM 898 C C . VAL A 1 112 ? -9.229 -2.528 27.878 1.00 69.50 112 VAL A C 1
ATOM 900 O O . VAL A 1 112 ? -9.075 -3.270 28.833 1.00 69.50 112 VAL A O 1
ATOM 903 N N . SER A 1 113 ? -8.599 -1.350 27.804 1.00 64.56 113 SER A N 1
ATOM 904 C CA . SER A 1 113 ? -7.622 -0.899 28.812 1.00 64.56 113 SER A CA 1
ATOM 905 C C . SER A 1 113 ? -8.223 -0.536 30.183 1.00 64.56 113 SER A C 1
ATOM 907 O O . SER A 1 113 ? -7.465 -0.247 31.109 1.00 64.56 113 SER A O 1
ATOM 909 N N . LYS A 1 114 ? -9.554 -0.458 30.313 1.00 56.28 114 LYS A N 1
ATOM 910 C CA . LYS A 1 114 ? -10.254 -0.121 31.569 1.00 56.28 114 LYS A CA 1
ATOM 911 C C . LYS A 1 114 ? -10.860 -1.338 32.280 1.00 56.28 114 LYS A C 1
ATOM 913 O O . LYS A 1 114 ? -11.472 -1.153 33.331 1.00 56.28 114 LYS A O 1
ATOM 918 N N . GLN A 1 115 ? -10.738 -2.526 31.696 1.00 50.56 115 GLN A N 1
ATOM 919 C CA . GLN A 1 115 ? -11.107 -3.806 32.306 1.00 50.56 115 GLN A CA 1
ATOM 920 C C . GLN A 1 115 ? -9.858 -4.487 32.855 1.00 50.56 115 GLN A C 1
ATOM 922 O O . GLN A 1 115 ? -9.998 -5.157 33.899 1.00 50.56 115 GLN A O 1
#

Mean predicted aligned error: 4.8 Å

Radius of gyration: 16.52 Å; Cα contacts (8 Å, |Δi|>4): 114; chains: 1; bounding box: 32×33×55 Å

Sequence (115 aa):
MRLVSLSFDPEYDTPQRLAAYSENVREQGSGCEWRFVTSKSRAELEPILAAYDQAVDKRQNPADPQGPLYHILRVFLIDREGRIRNIYSSGTLDPRLVVADVKTLLLEESRVSKQ

Solvent-accessible surface area (backbone atoms only — not comparable to full-atom values): 7103 Å² total; per-residue (Å²): 123,74,46,78,47,73,57,95,44,35,89,76,45,34,74,70,53,38,51,61,58,45,48,70,52,55,76,68,60,71,91,50,58,72,47,70,46,54,44,94,3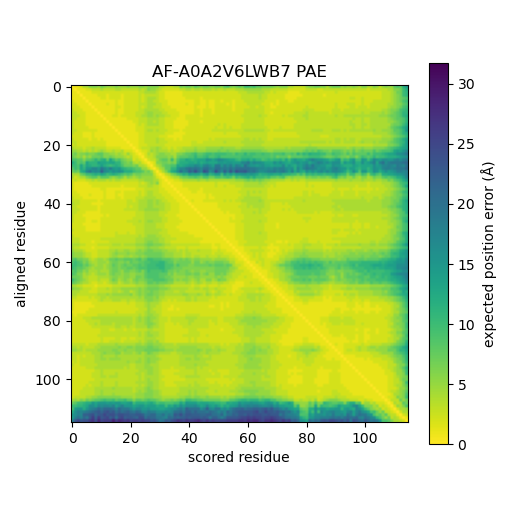5,67,80,65,36,49,64,55,30,59,77,67,74,50,67,73,44,75,42,95,48,66,82,38,93,83,43,39,56,45,66,76,64,74,47,75,43,63,51,97,89,69,46,79,74,47,76,30,34,83,92,60,68,44,72,68,56,55,51,51,53,53,53,51,52,57,54,51,54,59,54,62,77,74,110